Protein AF-A0A1V4RGR0-F1 (afdb_monomer)

Structure (mmCIF, N/CA/C/O backbone):
data_AF-A0A1V4RGR0-F1
#
_entry.id   AF-A0A1V4RGR0-F1
#
loop_
_atom_site.group_PDB
_atom_site.id
_atom_site.type_symbol
_atom_site.label_atom_id
_atom_site.label_alt_id
_atom_site.label_comp_id
_atom_site.label_asym_id
_atom_site.label_entity_id
_atom_site.label_seq_id
_atom_site.pdbx_PDB_ins_code
_atom_site.Cartn_x
_atom_site.Cartn_y
_atom_site.Cartn_z
_atom_site.occupancy
_atom_site.B_iso_or_equiv
_atom_site.auth_seq_id
_atom_site.auth_comp_id
_atom_site.auth_asym_id
_atom_site.auth_atom_id
_atom_site.pdbx_PDB_model_num
ATOM 1 N N . MET A 1 1 ? -12.284 -13.369 6.874 1.00 38.69 1 MET A N 1
ATOM 2 C CA . MET A 1 1 ? -13.190 -12.318 7.376 1.00 38.69 1 MET A CA 1
ATOM 3 C C . MET A 1 1 ? -13.502 -11.356 6.242 1.00 38.69 1 MET A C 1
ATOM 5 O O . MET A 1 1 ? -12.590 -10.726 5.729 1.00 38.69 1 MET A O 1
ATOM 9 N N . LEU A 1 2 ? -14.753 -11.311 5.789 1.00 47.12 2 LEU A N 1
ATOM 10 C CA . LEU A 1 2 ? -15.265 -10.328 4.828 1.00 47.12 2 LEU A CA 1
ATOM 11 C C . LEU A 1 2 ? -16.607 -9.864 5.395 1.00 47.12 2 LEU A C 1
ATOM 13 O O . LEU A 1 2 ? -17.618 -10.527 5.203 1.00 47.12 2 LEU A O 1
ATOM 17 N N . GLY A 1 3 ? -16.570 -8.787 6.167 1.00 56.53 3 GLY A N 1
ATOM 18 C CA . GLY A 1 3 ? -17.739 -8.161 6.768 1.00 56.53 3 GLY A CA 1
ATOM 19 C C . GLY A 1 3 ? -17.309 -6.806 7.299 1.00 56.53 3 GLY A C 1
ATOM 20 O O . GLY A 1 3 ? -16.586 -6.739 8.284 1.00 56.53 3 GLY A O 1
ATOM 21 N N . GLY A 1 4 ? -17.642 -5.754 6.560 1.00 75.31 4 GLY A N 1
ATOM 22 C CA . GLY A 1 4 ? -17.629 -4.388 7.070 1.00 75.31 4 GLY A CA 1
ATOM 23 C C . GLY A 1 4 ? -19.068 -3.977 7.352 1.00 75.31 4 GLY A C 1
ATOM 24 O O . GLY A 1 4 ? -19.992 -4.609 6.840 1.00 75.31 4 GLY A O 1
ATOM 25 N N . VAL A 1 5 ? -19.250 -2.927 8.140 1.00 85.44 5 VAL A N 1
ATOM 26 C CA . VAL A 1 5 ? -20.576 -2.357 8.384 1.00 85.44 5 VAL A CA 1
ATOM 27 C C . VAL A 1 5 ? -21.060 -1.665 7.108 1.00 85.44 5 VAL A C 1
ATOM 29 O O . VAL A 1 5 ? -20.322 -0.880 6.510 1.00 85.44 5 VAL A O 1
ATOM 32 N N . HIS A 1 6 ? -22.258 -2.017 6.641 1.00 87.00 6 HIS A N 1
ATOM 33 C CA . HIS A 1 6 ? -22.814 -1.555 5.369 1.00 87.00 6 HIS A CA 1
ATOM 34 C C . HIS A 1 6 ? -24.336 -1.390 5.459 1.00 87.00 6 HIS A C 1
ATOM 36 O O . HIS A 1 6 ? -25.007 -2.166 6.134 1.00 87.00 6 HIS A O 1
ATOM 42 N N . GLY A 1 7 ? -24.901 -0.440 4.721 1.00 88.62 7 GLY A N 1
ATOM 43 C CA . GLY A 1 7 ? -26.337 -0.172 4.724 1.00 88.62 7 GLY A CA 1
ATOM 44 C C . GLY A 1 7 ? -26.672 1.082 3.925 1.00 88.62 7 GLY A C 1
ATOM 45 O O . GLY A 1 7 ? -25.775 1.848 3.576 1.00 88.62 7 GLY A O 1
ATOM 46 N N . ASP A 1 8 ? -27.958 1.265 3.628 1.00 89.31 8 ASP A N 1
ATOM 47 C CA . ASP A 1 8 ? -28.457 2.412 2.856 1.00 89.31 8 ASP A CA 1
ATOM 48 C C . ASP A 1 8 ? -28.709 3.654 3.733 1.00 89.31 8 ASP A C 1
ATOM 50 O O . ASP A 1 8 ? -28.899 4.750 3.207 1.00 89.31 8 ASP A O 1
ATOM 54 N N . ASP A 1 9 ? -28.703 3.491 5.062 1.00 93.25 9 ASP A N 1
ATOM 55 C CA . ASP A 1 9 ? -28.819 4.580 6.033 1.00 93.25 9 ASP A CA 1
ATOM 56 C C . ASP A 1 9 ? -27.479 4.833 6.734 1.00 93.25 9 ASP A C 1
ATOM 58 O O . ASP A 1 9 ? -26.943 3.978 7.443 1.00 93.25 9 ASP A O 1
ATOM 62 N N . GLU A 1 10 ? -26.938 6.034 6.539 1.00 92.00 10 GLU A N 1
ATOM 63 C CA . GLU A 1 10 ? -25.633 6.423 7.077 1.00 92.00 10 GLU A CA 1
ATOM 64 C C . GLU A 1 10 ? -25.603 6.446 8.615 1.00 92.00 10 GLU A C 1
ATOM 66 O O . GLU A 1 10 ? -24.570 6.137 9.211 1.00 92.00 10 GLU A O 1
ATOM 71 N N . SER A 1 11 ? -26.718 6.786 9.273 1.00 94.06 11 SER A N 1
ATOM 72 C CA . SER A 1 11 ? -26.780 6.899 10.738 1.00 94.06 11 SER A CA 1
ATOM 73 C C . SER A 1 11 ? -26.778 5.525 11.404 1.00 94.06 11 SER A C 1
ATOM 75 O O . SER A 1 11 ? -26.100 5.318 12.414 1.00 94.06 11 SER A O 1
ATOM 77 N N . GLU A 1 12 ? -27.510 4.575 10.825 1.00 91.00 12 GLU A N 1
ATOM 78 C CA . GLU A 1 12 ? -27.524 3.171 11.234 1.00 91.00 12 GLU A CA 1
ATOM 79 C C . GLU A 1 12 ? -26.138 2.538 11.059 1.00 91.00 12 GLU A C 1
ATOM 81 O O . GLU A 1 12 ? -25.597 1.967 12.008 1.00 91.00 12 GLU A O 1
ATOM 86 N N . VAL A 1 13 ? -25.514 2.738 9.890 1.00 93.44 13 VAL A N 1
ATOM 87 C CA . VAL A 1 13 ? -24.153 2.257 9.599 1.00 93.44 13 VAL A CA 1
ATOM 88 C C . VAL A 1 13 ? -23.137 2.833 10.580 1.00 93.44 13 VAL A C 1
ATOM 90 O O . VAL A 1 13 ? -22.278 2.112 11.082 1.00 93.44 13 VAL A O 1
ATOM 93 N N . TYR A 1 14 ? -23.226 4.126 10.891 1.00 91.25 14 TYR A N 1
ATOM 94 C CA . TYR A 1 14 ? -22.320 4.745 11.853 1.00 91.25 14 TYR A CA 1
ATOM 95 C C . TYR A 1 14 ? -22.459 4.125 13.249 1.00 91.25 14 TYR A C 1
ATOM 97 O O . TYR A 1 14 ? -21.460 3.829 13.905 1.00 91.25 14 TYR A O 1
ATOM 105 N N . ARG A 1 15 ? -23.695 3.883 13.698 1.00 92.81 15 ARG A N 1
ATOM 106 C CA . ARG A 1 15 ? -23.952 3.305 15.020 1.00 92.81 15 ARG A CA 1
ATOM 107 C C . ARG A 1 15 ? -23.425 1.877 15.138 1.00 92.81 15 ARG A C 1
ATOM 109 O O . ARG A 1 15 ? -22.776 1.556 16.131 1.00 92.81 15 ARG A O 1
ATOM 116 N N . GLU A 1 16 ? -23.687 1.0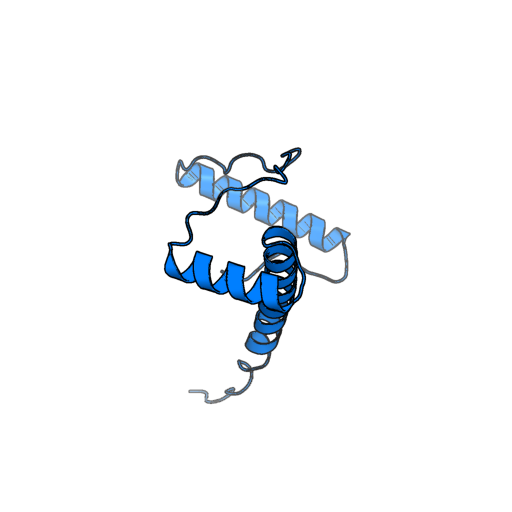42 14.139 1.00 93.38 16 GLU A N 1
ATOM 117 C CA . GLU A 1 16 ? -23.162 -0.326 14.090 1.00 93.38 16 GLU A CA 1
ATOM 118 C C . GLU A 1 16 ? -21.627 -0.336 14.040 1.00 93.38 16 GLU A C 1
ATOM 120 O O . GLU A 1 16 ? -20.985 -1.141 14.711 1.00 93.38 16 GLU A O 1
ATOM 125 N N . LEU A 1 17 ? -21.014 0.605 13.313 1.00 93.19 17 LEU A N 1
ATOM 126 C CA . LEU A 1 17 ? -19.559 0.739 13.262 1.00 93.19 17 LEU A CA 1
ATOM 127 C C . LEU A 1 17 ? -18.957 1.039 14.638 1.00 93.19 17 LEU A C 1
ATOM 129 O O . LEU A 1 17 ? -17.951 0.428 14.993 1.00 93.19 17 LEU A O 1
ATOM 133 N N . CYS A 1 18 ? -19.563 1.934 15.422 1.00 93.56 18 CYS A N 1
ATOM 134 C CA . CYS A 1 18 ? -19.107 2.211 16.785 1.00 93.56 18 CYS A CA 1
ATOM 135 C C . CYS A 1 18 ? -19.118 0.950 17.661 1.00 93.56 18 CYS A C 1
ATOM 137 O O . CYS A 1 18 ? -18.139 0.697 18.359 1.00 93.56 18 CYS A O 1
ATOM 139 N N . GLN A 1 19 ? -20.175 0.136 17.574 1.00 93.62 19 GLN A N 1
ATOM 140 C CA . GLN A 1 19 ? -20.287 -1.111 18.340 1.00 93.62 19 GLN A CA 1
ATOM 141 C C . GLN A 1 19 ? -19.184 -2.106 17.967 1.00 93.62 19 GLN A C 1
ATOM 143 O O . GLN A 1 19 ? -18.494 -2.625 18.839 1.00 93.62 19 GLN A O 1
ATOM 148 N N . VAL A 1 20 ? -18.949 -2.310 16.667 1.00 93.06 20 VAL A N 1
ATOM 149 C CA . VAL A 1 20 ? -17.881 -3.203 16.192 1.00 93.06 20 VAL A CA 1
ATOM 150 C C . VAL A 1 20 ? -16.505 -2.722 16.658 1.00 93.06 20 VAL A C 1
ATOM 152 O O . VAL A 1 20 ? -15.663 -3.534 17.034 1.00 93.06 20 VAL A O 1
ATOM 155 N N . VAL A 1 21 ? -16.252 -1.410 16.651 1.00 91.25 21 VAL A N 1
ATOM 156 C CA . VAL A 1 21 ? -14.982 -0.857 17.145 1.00 91.25 21 VAL A CA 1
ATOM 157 C C . VAL A 1 21 ? -14.800 -1.140 18.638 1.00 91.25 21 VAL A C 1
ATOM 159 O O . VAL A 1 21 ? -13.705 -1.530 19.038 1.00 91.25 21 VAL A O 1
ATOM 162 N N . GLU A 1 22 ? -15.843 -0.988 19.454 1.00 93.38 22 GLU A N 1
ATOM 163 C CA . GLU A 1 22 ? -15.794 -1.319 20.885 1.00 93.38 22 GLU A CA 1
ATOM 164 C C . GLU A 1 22 ? -15.482 -2.803 21.119 1.00 93.38 22 GLU A C 1
ATOM 166 O O . GLU A 1 22 ? -14.572 -3.120 21.887 1.00 93.38 22 GLU A O 1
ATOM 171 N N . GLU A 1 23 ? -16.146 -3.703 20.390 1.00 92.44 23 GLU A N 1
ATOM 172 C CA . GLU A 1 23 ? -15.878 -5.146 20.457 1.00 92.44 23 GLU A CA 1
ATOM 173 C C . GLU A 1 23 ? -14.421 -5.475 20.103 1.00 92.44 23 GLU A C 1
ATOM 175 O O . GLU A 1 23 ? -13.765 -6.266 20.782 1.00 92.44 23 GLU A O 1
ATOM 180 N N . TRP A 1 24 ? -13.881 -4.837 19.062 1.00 90.94 24 TRP A N 1
ATOM 181 C CA . TRP A 1 24 ? -12.480 -5.005 18.677 1.00 90.94 24 TRP A CA 1
ATOM 182 C C . TRP A 1 24 ? -11.522 -4.505 19.755 1.00 90.94 24 TRP A C 1
ATOM 184 O O . TRP A 1 24 ? -10.527 -5.169 20.037 1.00 90.94 24 TRP A O 1
ATOM 194 N N . LEU A 1 25 ? -11.806 -3.361 20.381 1.00 90.31 25 LEU A N 1
ATOM 195 C CA . LEU A 1 25 ? -10.985 -2.852 21.480 1.00 90.31 25 LEU A CA 1
ATOM 196 C C . LEU A 1 25 ? -10.951 -3.832 22.656 1.00 90.31 25 LEU A C 1
ATOM 198 O O . LEU A 1 25 ? -9.901 -3.990 23.275 1.00 90.31 25 LEU A O 1
ATOM 202 N N . ASP A 1 26 ? -12.066 -4.489 22.964 1.00 93.31 26 ASP A N 1
ATOM 203 C CA . ASP A 1 26 ? -12.120 -5.477 24.040 1.00 93.31 26 ASP A CA 1
ATOM 204 C C . ASP A 1 26 ? -11.339 -6.753 23.703 1.00 93.31 26 ASP A C 1
ATOM 206 O O . ASP A 1 26 ? -10.613 -7.253 24.563 1.00 93.31 26 ASP A O 1
ATOM 210 N N . ILE A 1 27 ? -11.382 -7.213 22.446 1.00 92.06 27 ILE A N 1
ATOM 211 C CA . ILE A 1 27 ? -10.541 -8.322 21.963 1.00 92.06 27 ILE A CA 1
ATOM 212 C C . ILE A 1 27 ? -9.052 -7.974 22.102 1.00 92.06 27 ILE A C 1
ATOM 214 O O . ILE A 1 27 ? -8.301 -8.733 22.705 1.00 92.06 27 ILE A O 1
ATOM 218 N N . TYR A 1 28 ? -8.623 -6.798 21.629 1.00 90.06 28 TYR A N 1
ATOM 219 C CA . TYR A 1 28 ? -7.219 -6.369 21.732 1.00 90.06 28 TYR A CA 1
ATOM 220 C C . TYR A 1 28 ? -6.742 -6.259 23.187 1.00 90.06 28 TYR A C 1
ATOM 222 O O . TYR A 1 28 ? -5.617 -6.643 23.501 1.00 90.06 28 TYR A O 1
ATOM 230 N N . LYS A 1 29 ? -7.595 -5.765 24.097 1.00 90.69 29 LYS A N 1
ATOM 231 C CA . LYS A 1 29 ? -7.284 -5.742 25.537 1.00 90.69 29 LYS A CA 1
ATOM 232 C C . LYS A 1 29 ? -7.127 -7.150 26.107 1.00 90.69 29 LYS A C 1
ATOM 234 O O . LYS A 1 29 ? -6.272 -7.346 26.965 1.00 90.69 29 LYS A O 1
ATOM 239 N N . GLN A 1 30 ? -7.966 -8.094 25.681 1.00 93.06 30 GLN A N 1
ATOM 240 C CA . GLN A 1 30 ? -7.918 -9.480 26.141 1.00 93.06 30 GLN A CA 1
ATOM 241 C C . GLN A 1 30 ? -6.678 -10.217 25.620 1.00 93.06 30 GLN A C 1
ATOM 243 O O . GLN A 1 30 ? -6.088 -10.999 26.364 1.00 93.06 30 GLN A O 1
ATOM 248 N N . ASP A 1 31 ? -6.282 -9.950 24.377 1.00 93.12 31 ASP A N 1
ATOM 249 C CA . ASP A 1 31 ? -5.134 -10.585 23.724 1.00 93.12 31 ASP A CA 1
ATOM 250 C C . ASP A 1 31 ? -3.784 -9.948 24.123 1.00 93.12 31 ASP A C 1
ATOM 252 O O . ASP A 1 31 ? -2.732 -10.445 23.732 1.00 93.12 31 ASP A O 1
ATOM 256 N N . GLU A 1 32 ? -3.799 -8.864 24.915 1.00 89.06 32 GLU A N 1
ATOM 257 C CA . GLU A 1 32 ? -2.632 -8.025 25.259 1.00 89.06 32 GLU A CA 1
ATOM 258 C C . GLU A 1 32 ? -1.868 -7.487 24.029 1.00 89.06 32 GLU A C 1
ATOM 260 O O . GLU A 1 32 ? -0.718 -7.044 24.126 1.00 89.06 32 GLU A O 1
ATOM 265 N N . ASP A 1 33 ? -2.524 -7.470 22.868 1.00 85.88 33 ASP A N 1
ATOM 266 C CA . ASP A 1 33 ? -1.948 -7.001 21.618 1.00 85.88 33 ASP A CA 1
ATOM 267 C C . ASP A 1 33 ? -2.035 -5.467 21.520 1.00 85.88 33 ASP A C 1
ATOM 269 O O . ASP A 1 33 ? -3.063 -4.854 21.838 1.00 85.88 33 ASP A O 1
ATOM 273 N N . PRO A 1 34 ? -0.972 -4.790 21.049 1.00 86.44 34 PRO A N 1
ATOM 274 C CA . PRO A 1 34 ? -1.006 -3.349 20.868 1.00 86.44 34 PRO A CA 1
ATOM 275 C C . PRO A 1 34 ? -1.974 -2.971 19.743 1.00 86.44 34 PRO A C 1
ATOM 277 O O . PRO A 1 34 ? -1.972 -3.569 18.663 1.00 86.44 34 PRO A O 1
ATOM 280 N N . LEU A 1 35 ? -2.755 -1.912 19.968 1.00 85.69 35 LEU A N 1
ATOM 281 C CA . LEU A 1 35 ? -3.594 -1.328 18.924 1.00 85.69 35 LEU A CA 1
ATOM 282 C C . LEU A 1 35 ? -2.742 -0.916 17.709 1.00 85.69 35 LEU A C 1
ATOM 284 O O . LEU A 1 35 ? -1.599 -0.468 17.873 1.00 85.69 35 LEU A O 1
ATOM 288 N N . PRO A 1 36 ? -3.278 -1.039 16.479 1.00 84.44 36 PRO A N 1
ATOM 289 C CA . PRO A 1 36 ? -2.578 -0.577 15.291 1.00 84.44 36 PRO A CA 1
ATOM 290 C C . PRO A 1 36 ? -2.299 0.926 15.386 1.00 84.44 36 PRO A C 1
ATOM 292 O O . PRO A 1 36 ? -3.085 1.689 15.946 1.00 84.44 36 PRO A O 1
ATOM 295 N N . ALA A 1 37 ? -1.179 1.356 14.803 1.00 83.81 37 ALA A N 1
ATOM 296 C CA . ALA A 1 37 ? -0.824 2.769 14.770 1.00 83.81 37 ALA A CA 1
ATOM 297 C C . ALA A 1 37 ? -1.924 3.602 14.095 1.00 83.81 37 ALA A C 1
ATOM 299 O O . ALA A 1 37 ? -2.484 3.198 13.071 1.00 83.81 37 ALA A O 1
ATOM 300 N N . GLU A 1 38 ? -2.178 4.787 14.648 1.00 84.00 38 GLU A N 1
ATOM 301 C CA . GLU A 1 38 ? -3.156 5.731 14.120 1.00 84.00 38 GLU A CA 1
ATOM 302 C C . GLU A 1 38 ? -2.891 6.024 12.635 1.00 84.00 38 GLU A C 1
ATOM 304 O O . GLU A 1 38 ? -1.770 6.324 12.210 1.00 84.00 38 GLU A O 1
ATOM 309 N N . THR A 1 39 ? -3.940 5.926 11.819 1.00 85.00 39 THR A N 1
ATOM 310 C CA . THR A 1 39 ? -3.875 6.242 10.385 1.00 85.00 39 THR A CA 1
ATOM 311 C C . THR A 1 39 ? -4.379 7.649 10.073 1.00 85.00 39 THR A C 1
ATOM 313 O O . THR A 1 39 ? -4.168 8.136 8.961 1.00 85.00 39 THR A O 1
ATOM 316 N N . ALA A 1 40 ? -5.056 8.298 11.026 1.00 81.19 40 ALA A N 1
ATOM 317 C CA . ALA A 1 40 ? -5.574 9.653 10.882 1.00 81.19 40 ALA A CA 1
ATOM 318 C C . ALA A 1 40 ? -4.427 10.672 10.818 1.00 81.19 40 ALA A C 1
ATOM 320 O O . ALA A 1 40 ? -3.438 10.554 11.533 1.00 81.19 40 ALA A O 1
ATOM 321 N N . GLY A 1 41 ? -4.535 11.660 9.925 1.00 79.38 41 GLY A N 1
ATOM 322 C CA . GLY A 1 41 ? -3.502 12.690 9.757 1.00 79.38 41 GLY A CA 1
ATOM 323 C C . GLY A 1 41 ? -2.170 12.185 9.186 1.00 79.38 41 GLY A C 1
ATOM 324 O O . GLY A 1 41 ? -1.208 12.944 9.121 1.00 79.38 41 GLY A O 1
ATOM 325 N N . LYS A 1 42 ? -2.093 10.920 8.751 1.00 80.88 42 LYS A N 1
ATOM 326 C CA . LYS A 1 42 ? -0.881 10.362 8.155 1.00 80.88 42 LYS A CA 1
ATOM 327 C C . LYS A 1 42 ? -0.642 10.965 6.774 1.00 80.88 42 LYS A C 1
ATOM 329 O O . LYS A 1 42 ? -1.403 10.725 5.838 1.00 80.88 42 LYS A O 1
ATOM 334 N N . GLU A 1 43 ? 0.456 11.697 6.633 1.00 81.19 43 GLU A N 1
ATOM 335 C CA . GLU A 1 43 ? 0.934 12.134 5.326 1.00 81.19 43 GLU A CA 1
ATOM 336 C C . GLU A 1 43 ? 1.603 10.963 4.604 1.00 81.19 43 GLU A C 1
ATOM 338 O O . GLU A 1 43 ? 2.574 10.365 5.078 1.00 81.19 43 GLU A O 1
ATOM 343 N N . TYR A 1 44 ? 1.073 10.613 3.437 1.00 81.31 44 TYR A N 1
ATOM 344 C CA . TYR A 1 44 ? 1.683 9.608 2.581 1.00 81.31 44 TYR A CA 1
ATOM 345 C C . TYR A 1 44 ? 2.678 10.281 1.642 1.00 81.31 44 TYR A C 1
ATOM 347 O O . TYR A 1 44 ? 2.341 11.201 0.899 1.00 81.31 44 TYR A O 1
ATOM 355 N N . SER A 1 45 ? 3.916 9.791 1.651 1.00 83.69 45 SER A N 1
ATOM 356 C CA . SER A 1 45 ? 4.924 10.227 0.690 1.00 83.69 45 SER A CA 1
ATOM 357 C C . SER A 1 45 ? 4.514 9.815 -0.725 1.00 83.69 45 SER A C 1
ATOM 359 O O . SER A 1 45 ? 4.249 8.642 -0.991 1.00 83.69 45 SER A O 1
ATOM 361 N N . SER A 1 46 ? 4.556 10.763 -1.661 1.00 82.94 46 SER A N 1
ATOM 362 C CA . SER A 1 46 ? 4.408 10.492 -3.098 1.00 82.94 46 SER A CA 1
ATOM 363 C C . SER A 1 46 ? 5.572 9.677 -3.674 1.00 82.94 46 SER A C 1
ATOM 365 O O . SER A 1 46 ? 5.474 9.122 -4.767 1.00 82.94 46 SER A O 1
ATOM 367 N N . ARG A 1 47 ? 6.685 9.587 -2.936 1.00 88.12 47 ARG A N 1
ATOM 368 C CA . ARG A 1 47 ? 7.849 8.773 -3.273 1.00 88.12 47 ARG A CA 1
ATOM 369 C C . ARG A 1 47 ? 7.865 7.512 -2.423 1.00 88.12 47 ARG A C 1
ATOM 371 O O . ARG A 1 47 ? 7.994 7.586 -1.202 1.00 88.12 47 ARG A O 1
ATOM 378 N N . PHE A 1 48 ? 7.868 6.366 -3.086 1.00 87.00 48 PHE A N 1
ATOM 379 C CA . PHE A 1 48 ? 8.163 5.076 -2.479 1.00 87.00 48 PHE A CA 1
ATOM 380 C C . PHE A 1 48 ? 9.161 4.320 -3.362 1.00 87.00 48 PHE A C 1
ATOM 382 O O . PHE A 1 48 ? 9.181 4.488 -4.581 1.00 87.00 48 PHE A O 1
ATOM 389 N N . VAL A 1 49 ? 10.045 3.539 -2.741 1.00 89.31 49 VAL A N 1
ATOM 390 C CA . VAL A 1 49 ? 11.142 2.842 -3.428 1.00 89.31 49 VAL A CA 1
ATOM 391 C C . VAL A 1 49 ? 10.880 1.344 -3.377 1.00 89.31 49 VAL A C 1
ATOM 393 O O . VAL A 1 49 ? 10.814 0.765 -2.296 1.00 89.31 49 VAL A O 1
ATOM 396 N N . LEU A 1 50 ? 10.756 0.714 -4.546 1.00 90.06 50 LEU A N 1
ATOM 397 C CA . LEU A 1 50 ? 10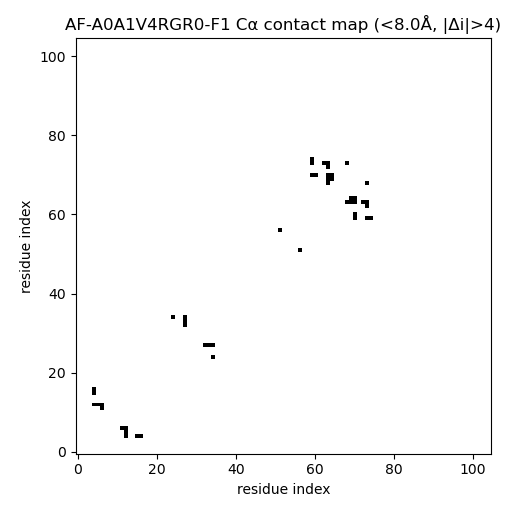.557 -0.728 -4.679 1.00 90.06 50 LEU A CA 1
ATOM 398 C C . LEU A 1 50 ? 11.821 -1.418 -5.197 1.00 90.06 50 LEU A C 1
ATOM 400 O O . LEU A 1 50 ? 12.503 -0.917 -6.091 1.00 90.06 50 LEU A O 1
ATOM 404 N N . ARG A 1 51 ? 12.102 -2.613 -4.672 1.00 93.06 51 ARG A N 1
ATOM 405 C CA . ARG A 1 51 ? 13.123 -3.519 -5.214 1.00 93.06 51 ARG A CA 1
ATOM 406 C C . ARG A 1 51 ? 12.430 -4.565 -6.087 1.00 93.06 51 ARG A C 1
ATOM 408 O O . ARG A 1 51 ? 11.864 -5.513 -5.563 1.00 93.06 51 ARG A O 1
ATOM 415 N N . VAL A 1 52 ? 12.468 -4.374 -7.404 1.00 89.12 52 VAL A N 1
ATOM 416 C CA . VAL A 1 52 ? 11.702 -5.179 -8.383 1.00 89.12 52 VAL A CA 1
ATOM 417 C C . VAL A 1 52 ? 12.531 -6.231 -9.135 1.00 89.12 52 VAL A C 1
ATOM 419 O O . VAL A 1 52 ? 11.981 -7.038 -9.871 1.00 89.12 52 VAL A O 1
ATOM 422 N N . GLY A 1 53 ? 13.853 -6.261 -8.9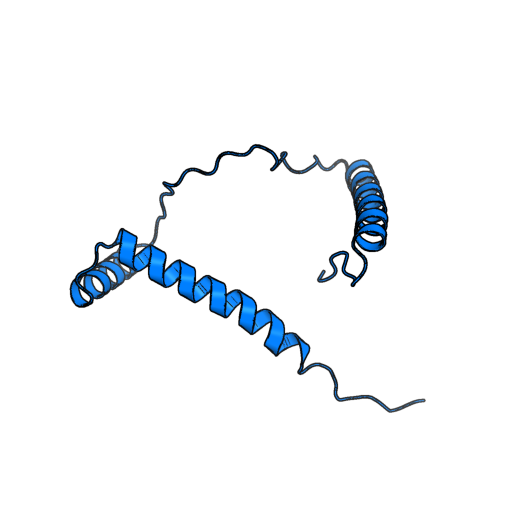36 1.00 93.88 53 GLY A N 1
ATOM 423 C CA . GLY A 1 53 ? 14.759 -7.146 -9.678 1.00 93.88 53 GLY A CA 1
ATOM 424 C C . GLY A 1 53 ? 15.095 -6.628 -11.085 1.00 93.88 53 GLY A C 1
ATOM 425 O O . GLY A 1 53 ? 14.381 -5.806 -11.657 1.00 93.88 53 GLY A O 1
ATOM 426 N N . LYS A 1 54 ? 16.229 -7.082 -11.638 1.00 94.00 54 LYS A N 1
ATOM 427 C CA . LYS A 1 54 ? 16.787 -6.538 -12.893 1.00 94.00 54 LYS A CA 1
ATOM 428 C C . LYS A 1 54 ? 15.926 -6.846 -14.118 1.00 94.00 54 LYS A C 1
ATOM 430 O O . LYS A 1 54 ? 15.835 -6.008 -15.011 1.00 94.00 54 LYS A O 1
ATOM 435 N N . ASP A 1 55 ? 15.310 -8.024 -14.161 1.00 95.94 55 ASP A N 1
ATOM 436 C CA . ASP A 1 55 ? 14.536 -8.446 -15.329 1.00 95.94 55 ASP A CA 1
ATOM 437 C C . ASP A 1 55 ? 13.215 -7.685 -15.433 1.00 95.94 55 ASP A C 1
ATOM 439 O O . ASP A 1 55 ? 12.939 -7.109 -16.484 1.00 95.94 55 ASP A O 1
ATOM 443 N N . LEU A 1 56 ? 12.475 -7.551 -14.327 1.00 94.00 56 LEU A N 1
ATOM 444 C CA . LEU A 1 56 ? 11.245 -6.756 -14.306 1.00 94.00 56 LEU A CA 1
ATOM 445 C C . LEU A 1 56 ? 11.528 -5.271 -14.570 1.00 94.00 56 LEU A C 1
ATOM 447 O O . LEU A 1 56 ? 10.805 -4.622 -15.320 1.00 94.00 56 LEU A O 1
ATOM 451 N N . GLN A 1 57 ? 12.619 -4.727 -14.017 1.00 93.69 57 GLN A N 1
ATOM 452 C CA . GLN A 1 57 ? 13.034 -3.357 -14.322 1.00 93.69 57 GLN A CA 1
ATOM 453 C C . GLN A 1 57 ? 13.311 -3.164 -15.822 1.00 93.69 57 GLN A C 1
ATOM 455 O O . GLN A 1 57 ? 12.906 -2.148 -16.388 1.00 93.69 57 GLN A O 1
ATOM 460 N N . ARG A 1 58 ? 13.996 -4.120 -16.467 1.00 95.38 58 ARG A N 1
ATOM 461 C CA . ARG A 1 58 ? 14.279 -4.076 -17.909 1.00 95.38 58 ARG A CA 1
ATOM 462 C C . ARG A 1 58 ? 12.983 -4.070 -18.711 1.00 95.38 58 ARG A C 1
ATOM 464 O O . ARG A 1 58 ? 12.835 -3.249 -19.612 1.00 95.38 58 ARG A O 1
ATOM 471 N N . GLU A 1 59 ? 12.063 -4.967 -18.383 1.00 95.62 59 GLU A N 1
ATOM 472 C CA . GLU A 1 59 ? 10.783 -5.085 -19.076 1.00 95.62 59 GLU A CA 1
ATOM 473 C C . GLU A 1 59 ? 9.954 -3.799 -18.961 1.00 95.62 59 GLU A C 1
ATOM 475 O O . GLU A 1 59 ? 9.532 -3.245 -19.978 1.00 95.62 59 GLU A O 1
ATOM 480 N N . LEU A 1 60 ? 9.807 -3.260 -17.746 1.00 94.56 60 LEU A N 1
ATOM 481 C CA . LEU A 1 60 ? 9.082 -2.009 -17.512 1.00 94.56 60 LEU A CA 1
ATOM 482 C C . LEU A 1 60 ? 9.713 -0.828 -18.259 1.00 94.56 60 LEU A C 1
ATOM 484 O O . LEU A 1 60 ? 8.995 0.001 -18.812 1.00 94.56 60 LEU A O 1
ATOM 488 N N . ALA A 1 61 ? 11.047 -0.756 -18.321 1.00 94.06 61 ALA A N 1
ATOM 489 C CA . ALA A 1 61 ? 11.743 0.296 -19.059 1.00 94.06 61 ALA A CA 1
ATOM 490 C C . ALA A 1 61 ? 11.503 0.205 -20.574 1.00 94.06 61 ALA A C 1
ATOM 492 O O . ALA A 1 61 ? 11.264 1.226 -21.220 1.00 94.06 61 ALA A O 1
ATOM 493 N N . ILE A 1 62 ? 11.525 -1.007 -21.139 1.00 95.94 62 ILE A N 1
ATOM 494 C CA . ILE A 1 62 ? 11.216 -1.233 -22.557 1.00 95.94 62 ILE A CA 1
ATOM 495 C C . ILE A 1 62 ? 9.765 -0.840 -22.848 1.00 95.94 62 ILE A C 1
ATOM 497 O O . ILE A 1 62 ? 9.503 -0.148 -23.831 1.00 95.94 62 ILE A O 1
ATOM 501 N N . ASN A 1 63 ? 8.823 -1.242 -21.995 1.00 95.25 63 ASN A N 1
ATOM 502 C CA . ASN A 1 63 ? 7.409 -0.932 -22.188 1.00 95.25 63 ASN A CA 1
ATOM 503 C C . ASN A 1 63 ? 7.127 0.568 -22.062 1.00 95.25 63 ASN A C 1
ATOM 505 O O . ASN A 1 63 ? 6.445 1.116 -22.927 1.00 95.25 63 ASN A O 1
ATOM 509 N N . ALA A 1 64 ? 7.718 1.251 -21.079 1.00 96.25 64 ALA A N 1
ATOM 510 C CA . ALA A 1 64 ? 7.615 2.703 -20.949 1.00 96.25 64 ALA A CA 1
ATOM 511 C C . ALA A 1 64 ? 8.136 3.418 -22.207 1.00 96.25 64 ALA A C 1
ATOM 513 O O . ALA A 1 64 ? 7.456 4.279 -22.766 1.00 96.25 64 ALA A O 1
ATOM 514 N N . PHE A 1 65 ? 9.293 2.986 -22.724 1.00 95.06 65 PHE A N 1
ATOM 515 C CA . PHE A 1 65 ? 9.867 3.539 -23.951 1.00 95.06 65 PHE A CA 1
ATOM 516 C C . PHE A 1 65 ? 8.953 3.341 -25.167 1.00 95.06 65 PHE A C 1
ATOM 518 O O . PHE A 1 65 ? 8.754 4.270 -25.946 1.00 95.06 65 PHE A O 1
ATOM 525 N N . ARG A 1 66 ? 8.347 2.154 -25.314 1.00 95.12 66 ARG A N 1
ATOM 526 C CA . ARG A 1 66 ? 7.410 1.853 -26.411 1.00 95.12 66 ARG A CA 1
ATOM 527 C C . ARG A 1 66 ? 6.167 2.742 -26.405 1.00 95.12 66 ARG A C 1
ATOM 529 O O . ARG A 1 66 ? 5.636 3.013 -27.476 1.00 95.12 66 ARG A O 1
ATOM 536 N N . HIS A 1 67 ? 5.720 3.180 -25.231 1.00 91.50 67 HIS A N 1
ATOM 537 C CA . HIS A 1 67 ? 4.567 4.071 -25.081 1.00 91.50 67 HIS A CA 1
ATOM 538 C C . HIS A 1 67 ? 4.954 5.559 -25.124 1.00 91.50 67 HIS A C 1
ATOM 540 O O . HIS A 1 67 ? 4.076 6.415 -25.093 1.00 91.50 67 HIS A O 1
ATOM 546 N N . GLY A 1 68 ? 6.250 5.887 -25.222 1.00 94.44 68 GLY A N 1
ATOM 547 C CA . GLY A 1 68 ? 6.729 7.271 -25.183 1.00 94.44 68 GLY A CA 1
ATOM 548 C C . GLY A 1 68 ? 6.565 7.930 -23.810 1.00 94.44 68 GLY A C 1
ATOM 549 O O . GLY A 1 68 ? 6.529 9.155 -23.713 1.00 94.44 68 GLY A O 1
ATOM 550 N N . GLU A 1 69 ? 6.458 7.131 -22.748 1.00 94.31 69 GLU A N 1
ATOM 551 C CA . GLU A 1 69 ? 6.220 7.594 -21.383 1.00 94.31 69 GLU A CA 1
ATOM 552 C C . GLU A 1 69 ? 7.480 7.471 -20.519 1.00 94.31 69 GLU A C 1
ATOM 554 O O . GLU A 1 69 ? 8.372 6.654 -20.761 1.00 94.31 69 GLU A O 1
ATOM 559 N N . SER A 1 70 ? 7.543 8.261 -19.444 1.00 95.12 70 SER A N 1
ATOM 560 C CA . SER A 1 70 ? 8.529 8.014 -18.390 1.00 95.12 70 SER A CA 1
ATOM 561 C C . SER A 1 70 ? 8.204 6.710 -17.654 1.00 95.12 70 SER A C 1
ATOM 563 O O . SER A 1 70 ? 7.035 6.352 -17.509 1.00 95.12 70 SER A O 1
ATOM 565 N N . LEU A 1 71 ? 9.222 6.035 -17.108 1.00 91.56 71 LEU A N 1
ATOM 566 C CA . LEU A 1 71 ? 9.026 4.826 -16.297 1.00 91.56 71 LEU A CA 1
ATOM 567 C C . LEU A 1 71 ? 8.034 5.060 -15.144 1.00 91.56 71 LEU A C 1
ATOM 569 O O . LEU A 1 71 ? 7.203 4.203 -14.864 1.00 91.56 71 LEU A O 1
ATOM 573 N N . ASN A 1 72 ? 8.084 6.235 -14.506 1.00 92.50 72 ASN A N 1
ATOM 574 C CA . ASN A 1 72 ? 7.161 6.583 -13.426 1.00 92.50 72 ASN A CA 1
ATOM 575 C C . ASN A 1 72 ? 5.719 6.707 -13.926 1.00 92.50 72 ASN A C 1
ATOM 577 O O . ASN A 1 72 ? 4.822 6.142 -13.308 1.00 92.50 72 ASN A O 1
ATOM 581 N N . THR A 1 73 ? 5.495 7.419 -15.034 1.00 94.00 73 THR A N 1
ATOM 582 C CA . THR A 1 73 ? 4.164 7.570 -15.646 1.00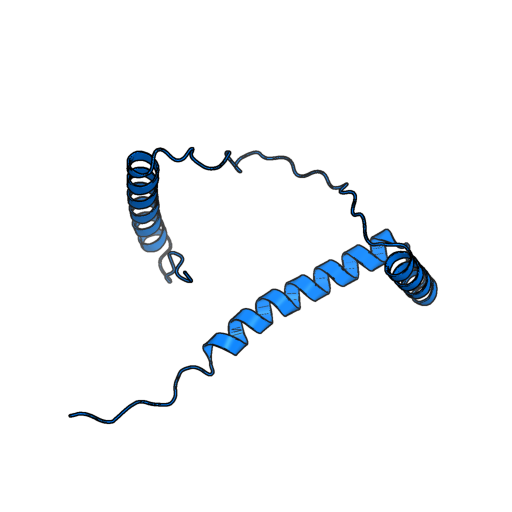 94.00 73 THR A CA 1
ATOM 583 C C . THR A 1 73 ? 3.587 6.211 -16.020 1.00 94.00 73 THR A C 1
ATOM 585 O O . THR A 1 73 ? 2.462 5.900 -15.640 1.00 94.00 73 THR A O 1
ATOM 588 N N . HIS A 1 74 ? 4.404 5.377 -16.662 1.00 94.69 74 HIS A N 1
ATOM 589 C CA . HIS A 1 74 ? 4.020 4.031 -17.055 1.00 94.69 74 HIS A CA 1
ATOM 590 C C . HIS A 1 74 ? 3.612 3.180 -15.842 1.00 94.69 74 HIS A C 1
ATOM 592 O O . HIS A 1 74 ? 2.538 2.583 -15.825 1.00 94.69 74 HIS A O 1
ATOM 598 N N . CYS A 1 75 ? 4.414 3.194 -14.771 1.00 92.75 75 CYS A N 1
ATOM 599 C CA . CYS A 1 75 ? 4.084 2.502 -13.524 1.00 92.75 75 CYS A CA 1
ATOM 600 C C . CYS A 1 75 ? 2.808 3.047 -12.862 1.00 92.75 75 CYS A C 1
ATOM 602 O O . CYS A 1 75 ? 2.019 2.264 -12.342 1.00 92.75 75 CYS A O 1
ATOM 604 N N . ILE A 1 76 ? 2.580 4.365 -12.870 1.00 92.38 76 ILE A N 1
ATOM 605 C CA . ILE A 1 76 ? 1.357 4.968 -12.313 1.00 92.38 76 ILE A CA 1
ATOM 606 C C . ILE A 1 76 ? 0.120 4.479 -13.072 1.00 92.38 76 ILE A C 1
ATOM 608 O O . ILE A 1 76 ? -0.876 4.129 -12.439 1.00 92.38 76 ILE A O 1
ATOM 612 N N . ASN A 1 77 ? 0.184 4.430 -14.402 1.00 93.06 77 ASN A N 1
ATOM 613 C CA . ASN A 1 77 ? -0.917 3.956 -15.239 1.00 93.06 77 ASN A CA 1
ATOM 614 C C . ASN A 1 77 ? -1.220 2.477 -14.960 1.00 93.06 77 ASN A C 1
ATOM 616 O O . ASN A 1 77 ? -2.357 2.146 -14.629 1.00 93.06 77 ASN A O 1
ATOM 620 N N . LEU A 1 78 ? -0.189 1.623 -14.938 1.00 92.56 78 LEU A N 1
ATOM 621 C CA . LEU A 1 78 ? -0.335 0.205 -14.589 1.00 92.56 78 LEU A CA 1
ATOM 622 C C . LEU A 1 78 ? -0.936 0.001 -13.191 1.00 92.56 78 LEU A C 1
ATOM 624 O O . LEU A 1 78 ? -1.796 -0.856 -13.001 1.00 92.56 78 LEU A O 1
ATOM 628 N N . LEU A 1 79 ? -0.509 0.789 -12.198 1.00 91.19 79 LEU A N 1
ATOM 629 C CA . LEU A 1 79 ? -1.047 0.702 -10.837 1.00 91.19 79 LEU A CA 1
ATOM 630 C C . LEU A 1 79 ? -2.522 1.122 -10.775 1.00 91.19 79 LEU A C 1
ATOM 632 O O . LEU A 1 79 ? -3.298 0.488 -10.060 1.00 91.19 79 LEU A O 1
ATOM 636 N N . ARG A 1 80 ? -2.925 2.151 -11.529 1.00 91.12 80 ARG A N 1
ATOM 637 C CA . ARG A 1 80 ? -4.330 2.580 -11.623 1.00 91.12 80 ARG A CA 1
ATOM 638 C C . ARG A 1 80 ? -5.201 1.506 -12.265 1.00 91.12 80 ARG A C 1
ATOM 640 O O . ARG A 1 80 ? -6.244 1.170 -11.714 1.00 91.12 80 ARG A O 1
ATOM 647 N N . GLU A 1 81 ? -4.755 0.935 -13.379 1.00 90.44 81 GLU A N 1
ATOM 648 C CA . GLU A 1 81 ? -5.457 -0.155 -14.067 1.00 90.44 81 GLU A CA 1
ATOM 649 C C . GLU A 1 81 ? -5.593 -1.392 -13.168 1.00 90.44 81 GLU A C 1
ATOM 651 O O . GLU A 1 81 ? -6.680 -1.955 -13.019 1.00 90.44 81 GLU A O 1
ATOM 656 N N . ALA A 1 82 ? -4.511 -1.774 -12.482 1.00 89.06 82 ALA A N 1
ATOM 657 C CA . ALA A 1 82 ? -4.526 -2.892 -11.546 1.00 89.06 82 ALA A CA 1
ATOM 658 C C . ALA A 1 82 ? -5.503 -2.671 -10.377 1.00 89.06 82 ALA A C 1
ATOM 660 O O . ALA A 1 82 ? -6.165 -3.619 -9.952 1.00 89.06 82 ALA A O 1
ATOM 661 N N . GLN A 1 83 ? -5.636 -1.440 -9.865 1.00 83.31 83 GLN A N 1
ATOM 662 C CA . GLN A 1 83 ? -6.607 -1.128 -8.810 1.00 83.31 83 GLN A CA 1
ATOM 663 C C . GLN A 1 83 ? -8.058 -1.311 -9.268 1.00 83.31 83 GLN A C 1
ATOM 665 O O . GLN A 1 83 ? -8.863 -1.853 -8.507 1.00 83.31 83 GLN A O 1
ATOM 670 N N . VAL A 1 84 ? -8.385 -0.919 -10.503 1.00 77.88 84 VAL A N 1
ATOM 671 C CA . VAL A 1 84 ? -9.730 -1.106 -11.072 1.00 77.88 84 VAL A CA 1
ATOM 672 C C . VAL A 1 84 ? -10.066 -2.596 -11.147 1.00 77.88 84 VAL A C 1
ATOM 674 O O . VAL A 1 84 ? -11.082 -3.034 -10.604 1.00 77.88 84 VAL A O 1
ATOM 677 N N . HIS A 1 85 ? -9.162 -3.407 -11.698 1.00 64.31 85 HIS A N 1
ATOM 678 C CA . HIS A 1 85 ? -9.379 -4.849 -11.816 1.00 64.31 85 HIS A CA 1
ATOM 679 C C . HIS A 1 85 ? -9.368 -5.593 -10.477 1.00 64.31 85 HIS A C 1
ATOM 681 O O . HIS A 1 85 ? -10.044 -6.618 -10.335 1.00 64.31 85 HIS A O 1
ATOM 687 N N . TYR A 1 86 ? -8.637 -5.097 -9.476 1.00 61.53 86 TYR A N 1
ATOM 688 C CA . TYR A 1 86 ? -8.713 -5.629 -8.116 1.00 61.53 86 TYR A CA 1
ATOM 689 C C . TYR A 1 86 ? -10.088 -5.354 -7.479 1.00 61.53 86 TYR A C 1
ATOM 691 O O . TYR A 1 86 ? -10.625 -6.214 -6.777 1.00 61.53 86 TYR A O 1
ATOM 699 N N . GLY A 1 87 ? -10.695 -4.197 -7.770 1.00 59.19 87 GLY A N 1
ATOM 700 C CA . GLY A 1 87 ? -12.065 -3.862 -7.367 1.00 59.19 87 GLY A CA 1
ATOM 701 C C . GLY A 1 87 ? -13.135 -4.710 -8.069 1.00 59.19 87 GLY A C 1
ATOM 702 O O . GLY A 1 87 ? -14.029 -5.244 -7.412 1.00 59.19 87 GLY A O 1
ATOM 703 N N . GLU A 1 88 ? -13.021 -4.905 -9.385 1.00 53.19 88 GLU A N 1
ATOM 704 C CA . GLU A 1 88 ? -13.974 -5.685 -10.196 1.00 53.19 88 GLU A CA 1
ATOM 705 C C . GLU A 1 88 ? -13.947 -7.189 -9.881 1.00 53.19 88 GLU A C 1
ATOM 707 O O . GLU A 1 88 ? -14.997 -7.817 -9.727 1.00 53.19 88 GLU A O 1
ATOM 712 N N . ASN A 1 89 ? -12.759 -7.779 -9.693 1.00 51.00 89 ASN A N 1
ATOM 713 C CA . ASN A 1 89 ? -12.628 -9.192 -9.310 1.00 51.00 89 ASN A CA 1
ATOM 714 C C . ASN A 1 89 ? -13.212 -9.502 -7.925 1.00 51.00 89 ASN A C 1
ATOM 716 O O . ASN A 1 89 ? -13.505 -10.663 -7.624 1.00 51.00 89 ASN A O 1
ATOM 720 N N . LYS A 1 90 ? -13.404 -8.483 -7.081 1.00 47.81 90 LYS A N 1
ATOM 721 C CA . LYS A 1 90 ? -14.148 -8.619 -5.829 1.00 47.81 90 LYS A CA 1
ATOM 722 C C . LYS A 1 90 ? -15.642 -8.815 -6.109 1.00 47.81 90 LYS A C 1
ATOM 724 O O . LYS A 1 90 ? -16.239 -9.713 -5.529 1.00 47.81 90 LYS A O 1
ATOM 729 N N . GLN A 1 91 ? -16.223 -8.067 -7.052 1.00 47.44 91 GLN A N 1
ATOM 730 C CA . GLN A 1 91 ? -17.651 -8.155 -7.391 1.00 47.44 91 GLN A CA 1
ATOM 731 C C . GLN A 1 91 ? -18.022 -9.478 -8.080 1.00 47.44 91 GLN A C 1
ATOM 733 O O . GLN A 1 91 ? -19.010 -10.111 -7.713 1.00 47.44 91 GLN A O 1
ATOM 738 N N . VAL A 1 92 ? -17.200 -9.963 -9.019 1.00 46.50 92 VAL A N 1
ATOM 739 C CA . VAL A 1 92 ? -17.491 -11.197 -9.782 1.00 46.50 92 VAL A CA 1
ATOM 740 C C . VAL A 1 92 ? -17.446 -12.455 -8.902 1.00 46.50 92 VAL A C 1
ATOM 742 O O . VAL A 1 92 ? -18.234 -13.384 -9.095 1.00 46.50 92 VAL A O 1
ATOM 745 N N . LYS A 1 93 ? -16.591 -12.486 -7.870 1.00 40.12 93 LYS A N 1
ATOM 746 C CA . LYS A 1 93 ? -16.526 -13.618 -6.927 1.00 40.12 93 LYS A CA 1
ATOM 747 C C . LYS A 1 93 ? -17.766 -13.740 -6.029 1.00 40.12 93 LYS A C 1
ATOM 749 O O . LYS A 1 93 ? -18.029 -14.834 -5.538 1.00 40.12 93 LYS A O 1
ATOM 754 N N . HIS A 1 94 ? -18.561 -12.677 -5.866 1.00 41.47 94 HIS A N 1
ATOM 755 C CA . HIS A 1 94 ? -19.791 -12.704 -5.065 1.00 41.47 94 HIS A CA 1
ATOM 756 C C . HIS A 1 94 ? -21.026 -13.237 -5.813 1.00 41.47 94 HIS A C 1
ATOM 758 O O . HIS A 1 94 ? -21.997 -13.624 -5.165 1.00 41.47 94 HIS A O 1
ATOM 764 N N . ILE A 1 95 ? -21.000 -13.341 -7.147 1.00 43.22 95 ILE A N 1
ATOM 765 C CA . ILE A 1 95 ? -22.167 -13.802 -7.926 1.00 43.22 95 ILE A CA 1
ATOM 766 C C . ILE A 1 95 ? -22.187 -15.340 -8.072 1.00 43.22 95 ILE A C 1
ATOM 768 O O . ILE A 1 95 ? -23.250 -15.944 -8.191 1.00 43.22 95 ILE A O 1
ATOM 772 N N . SER A 1 96 ? -21.032 -16.014 -7.981 1.00 39.31 96 SER A N 1
ATOM 773 C CA . SER A 1 96 ? -20.910 -17.459 -8.274 1.00 39.31 96 SER A CA 1
ATOM 774 C C . SER A 1 96 ? -21.123 -18.404 -7.071 1.00 39.31 96 SER A C 1
ATOM 776 O O . SER A 1 96 ? -21.050 -19.622 -7.215 1.00 39.31 96 SER A O 1
ATOM 778 N N . ALA A 1 97 ? -21.423 -17.894 -5.870 1.00 42.12 97 ALA A N 1
ATOM 779 C CA . ALA A 1 97 ? -21.653 -18.745 -4.689 1.00 42.12 97 ALA A CA 1
ATOM 780 C C . ALA A 1 97 ? -23.131 -19.119 -4.455 1.00 42.12 97 ALA A C 1
ATOM 782 O O . ALA A 1 97 ? -23.441 -19.859 -3.522 1.00 42.12 97 ALA A O 1
ATOM 783 N N . LYS A 1 98 ? -24.064 -18.638 -5.289 1.00 43.56 98 LYS A N 1
ATOM 784 C CA . LYS A 1 98 ? -25.506 -18.849 -5.089 1.00 43.56 98 LYS A CA 1
ATOM 785 C C . LYS A 1 98 ? -26.104 -19.814 -6.111 1.00 43.56 98 LYS A C 1
ATOM 787 O O . LYS A 1 98 ? -26.993 -19.443 -6.861 1.00 43.56 98 LYS A O 1
ATOM 792 N N . THR A 1 99 ? -25.660 -21.072 -6.127 1.00 45.81 99 THR A N 1
ATOM 793 C CA . THR A 1 99 ? -26.506 -22.218 -6.525 1.00 45.81 99 THR A CA 1
ATOM 794 C C . THR A 1 99 ? -25.942 -23.508 -5.935 1.00 45.81 99 THR A C 1
ATOM 796 O O . THR A 1 99 ? -25.063 -24.133 -6.519 1.00 45.81 99 THR A O 1
ATOM 799 N N . ARG A 1 100 ? -26.471 -23.905 -4.773 1.00 38.31 100 ARG A N 1
ATOM 800 C CA . ARG A 1 100 ? -26.788 -25.295 -4.387 1.00 38.31 100 ARG A CA 1
ATOM 801 C C . ARG A 1 100 ? -27.518 -25.262 -3.044 1.00 38.31 100 ARG A C 1
ATOM 803 O O . ARG A 1 100 ? -26.968 -25.554 -1.991 1.00 38.31 100 ARG A O 1
ATOM 810 N N . SER A 1 101 ? -28.777 -24.833 -3.115 1.00 40.38 101 SER A N 1
ATOM 811 C CA . SER A 1 101 ? -29.771 -25.142 -2.091 1.00 40.38 101 SER A CA 1
ATOM 812 C C . SER A 1 101 ? -30.296 -26.560 -2.323 1.00 40.38 101 SER A C 1
ATOM 814 O O . SER A 1 101 ? -30.466 -26.975 -3.470 1.00 40.38 101 SER A O 1
ATOM 816 N N . SER A 1 102 ? -30.622 -27.219 -1.212 1.00 40.78 102 SER A N 1
ATOM 817 C CA . SER A 1 102 ? -31.451 -28.419 -1.070 1.00 40.78 102 SER A CA 1
ATOM 818 C C . SER A 1 102 ? -30.759 -29.779 -1.197 1.00 40.78 102 SER A C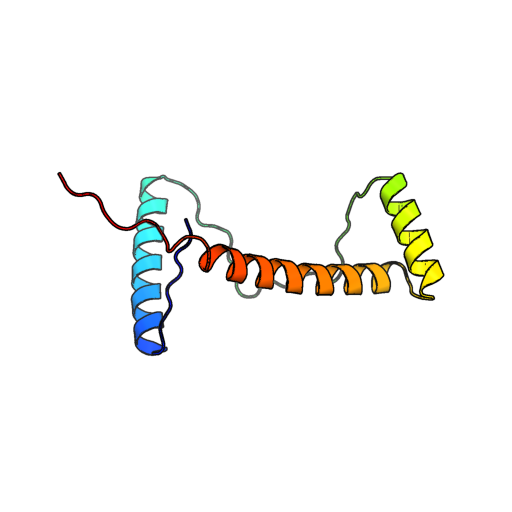 1
ATOM 820 O O . SER A 1 102 ? -30.675 -30.373 -2.271 1.00 40.78 102 SER A O 1
ATOM 822 N N . ARG A 1 103 ? -30.442 -30.364 -0.036 1.00 32.50 103 ARG A N 1
ATOM 823 C CA . ARG A 1 103 ? -31.218 -31.530 0.405 1.00 32.50 103 ARG A CA 1
ATOM 824 C C . ARG A 1 103 ? -31.203 -31.660 1.926 1.00 32.50 103 ARG A C 1
ATOM 826 O O . ARG A 1 103 ? -30.148 -31.790 2.533 1.00 32.50 103 ARG A O 1
ATOM 833 N N . ALA A 1 104 ? -32.403 -31.586 2.492 1.00 35.91 104 ALA A N 1
ATOM 834 C CA . ALA A 1 104 ? -32.728 -32.011 3.843 1.00 35.91 104 ALA A CA 1
ATOM 835 C C . ALA A 1 104 ? -32.410 -33.504 4.016 1.00 35.91 104 ALA A C 1
ATOM 837 O O . ALA A 1 104 ? -32.627 -34.254 3.063 1.00 35.91 104 ALA A O 1
ATOM 838 N N . TYR A 1 105 ? -31.884 -33.890 5.180 1.00 35.34 105 TYR A N 1
ATOM 839 C CA . TYR A 1 105 ? -32.431 -34.868 6.135 1.00 35.34 105 TYR A CA 1
ATOM 840 C C . TYR A 1 105 ? -31.578 -34.847 7.407 1.00 35.34 105 TYR A C 1
ATOM 842 O O . TYR A 1 105 ? -30.342 -34.708 7.272 1.00 35.34 105 TYR A O 1
#

Mean predicted aligned error: 13.41 Å

Solvent-accessible surface area (backbone atoms only — not comparable to full-atom values): 6820 Å² total; per-residue (Å²): 141,90,81,76,77,75,70,96,46,70,68,62,31,51,53,54,41,54,51,54,51,52,55,49,53,52,50,34,63,73,69,72,50,79,78,79,80,83,70,78,93,62,82,77,71,94,73,81,89,82,92,69,58,72,67,55,51,50,52,50,46,52,53,12,56,75,70,75,41,53,57,65,57,42,51,52,52,53,53,52,54,50,52,52,54,60,56,50,58,56,58,60,63,68,67,75,75,81,80,83,82,86,81,91,132

Secondary structure (DSSP, 8-state):
-------S-HHHHHHHHHHHHHHHHHHHHHHTPPPPPP-TT-PPPS-------HHHHHHHHHHHHHHT--HHHHHHHHHHHHHHHHHHHHHHHHHTT--------

pLDDT: mean 80.05, std 19.66, range [32.5, 96.25]

Foldseek 3Di:
DDDQQDDPDPVVSVVVNVVVVVVVVVVCVVVVHDDDDDPPPDDDDPDDDDDDDDVVVVVLCVVCVVVVHDSVVSVVVVVVVVVVVVVVVVVVVVVPPPDDDDDDD

Radius of gyration: 22.0 Å; Cα contacts (8 Å, |Δi|>4): 24; chains: 1; bounding box: 50×48×53 Å

Sequence (105 aa):
MLGGVHGDDESEVYRELCQVVEEWLDIYKQDEDPLPAETAGKEYSSRFVLRVGKDLQRELAINAFRHGESLNTHCINLLREAQVHYGENKQVKHISAKTRSSRAY

=== Feature glossary ===
The record interleaves many kinds of information about one protein. Here is each kind framed as the question it answers.

Q: What does the local fold look like, residue by residue?
A: A 3Di character summarizes, for each residue, the relative orientation of the Cα frame of its nearest spatial neighbor. Because it encodes fold topology rather than chemistry, 3Di alignments detect remote structural similarity that sequence alignment misses.

Q: Which residues are in helices, strands, or loops?
A: Secondary structure is the local, repeating backbone conformation. DSSP classifies it into eight states by reading the hydrogen-bond network: three helix types (H, G, I), two β types (E, B), two non-regular types (T, S), and unstructured coil (-).

Q: How big and how compact is the whole molecule?
A: Three whole-structure scalars: the radius of gyration (RMS distance of Cα from centroid, in Å), the count of Cα–Cα contacts (pairs closer than 8 Å and separated by more than four residues in sequence — i.e. tertiary, not local, contacts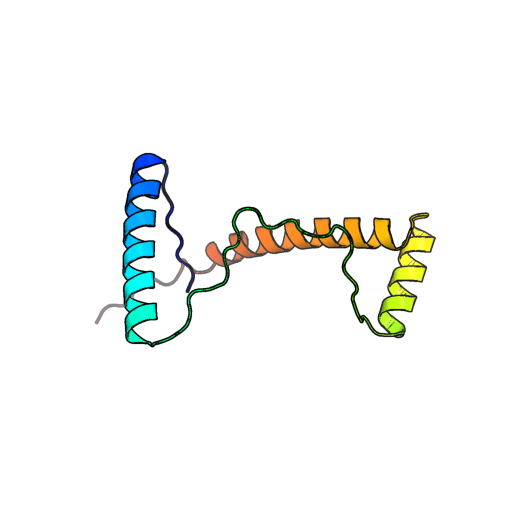), and the bounding-box dimensions. Together they distinguish compact globular folds from extended fibres or disordered chains.

Q: How confident is the AlphaFold model at each residue?
A: For AlphaFold models, the B-factor field carries pLDDT — the model's own estimate of local accuracy on a 0–100 scale. Regions with pLDDT<50 should be treated as essentially unmodeled; they often correspond to intrinsically disordered segments.

Q: What family and function is it annotated with?
A: Functional annotations link the protein to curated databases. InterP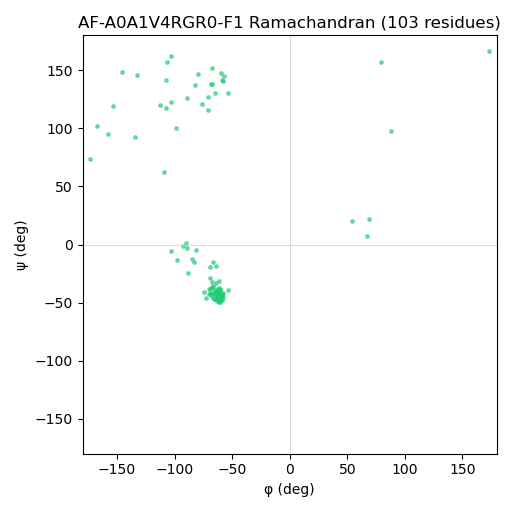ro entries identify conserved domains and families by matching the sequence against member-database signatures (Pfam, PROSITE, CDD, …). Gene Ontology (GO) terms describe molecular function, biological process, and cellular component in a controlled vocabulary. CATH places the structure in a hierarchical fold classification (Class/Architecture/Topology/Homologous-superfamily). The organism is the source species.

Q: What known structures does this most resemble?
A: Nearest PDB neighbors are the top structural matches found by Foldseek when searching this structure against the entire Protein Data Bank. Each hit reports a TM-score (0 to 1; >0.5 almost always implies the same fold) and an E-value. These are *structural* homologs — they may share no detectable sequence similarity.

Q: Which residues are buried vs exposed?
A: Solvent-accessible surface area (SASA) is the area in Å² traced out by the centre of a 1.4 Å probe sphere (a water molecule) rolled over the protein's van der Waals surface (Shrake–Rupley / Lee–Richards construction). Buried residues have near-zero SASA; fully exposed residues can exceed 200 Å². The tota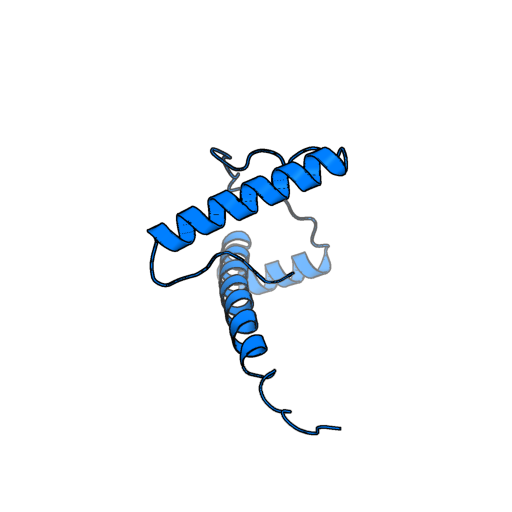l SASA scales roughly with the number of surface residues.

Q: What are the backbone torsion angles?
A: φ (phi) and ψ (psi) are the two rotatable backbone dihedrals per residue: φ is the C(i-1)–N–Cα–C torsion, ψ is the N–Cα–C–N(i+1) torsion, both in degrees on (−180°, 180°]. α-helical residues cluster near (−60°, −45°); β-strand residues near (−120°, +130°). A Ramachandran plot is simply a scatter of (φ, ψ) for every residue.

Q: Are the domains correctly placed relative to each other?
A: Predicted aligned error is AlphaFold's pairwise confidence. Unlike pLDDT (per-residue), PAE is per-residue-pair and captures whether two parts of the structure are correctly placed relative to each other. Units are ångströms of expected positional error.

Q: What if only a Cα trace is available?
A: P-SEA three-state annotation labels each residue as helix, strand, or coil based purely on the geometry of the Cα trace. 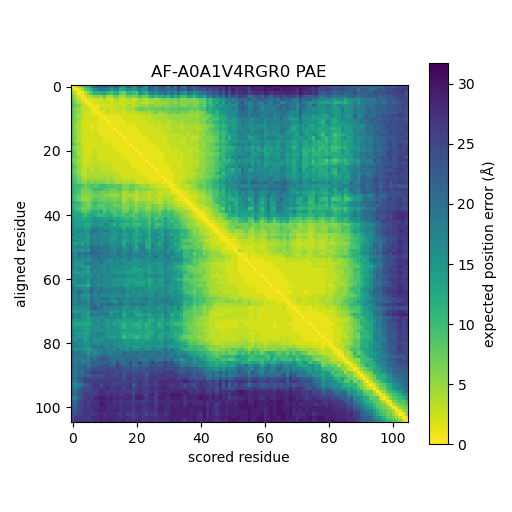It serves as a fallback when the full backbone (and thus DSSP) is unavailable.

Q: What is the amino-acid chain?
A: This is the polypeptide sequence — one letter per residue, N-terminus first. Length ranges from a few dozen residues for small domains to over a thousand for large multi-domain proteins.

Q: What do the rendered images show?
A: The six renders are orthographic views along the three Cartesian axes in both directions. Representation (cartoon, sticks, or surface) and color scheme (sequence-rainbow or by-chain) vary across proteins so the training set covers all the common visualization conventions.

Q: What do the diagnostic plots show?
A: Plot images: a contact map (which residues are close in 3D, as an N×N binary image), a Ramachandran scatter (backbone torsion angles, revealing secondary-structure composition at a glance), and — for AlphaFold structures — a PAE heatmap (pairwise prediction confidence).

Q: How mobile is each atom in the crystal?
A: B-factor (Debye–Waller factor) reflects atomic displacement in the crystal lattice. It is an experimental observable (units Å²), not a prediction; low values mean the atom is pinned down, high values mean it moves or is heterogeneous across the crystal.

Q: Where is each backbone atom in 3D?
A: The mmCIF table is the protein's shape written out atom by atom. For each backbone N, Cα, C, and carbonyl O, it records an (x, y, z) coordinate triple in Å plus the residue type, chain letter, and residue number.